Protein AF-A0A936CLR2-F1 (afdb_monomer_lite)

Sequence (93 aa):
MSAEGIIGQQPDFVVTMFQSDHAPLAGEDPVQKATKELGLDILPPEKRPQIVPVDGAYLLALGPRSAHACHDLAAKLHPTLDWPPLPTRPWVG

Foldseek 3Di:
DELVVVLVVPDLEDEAEDAPVRPADVVGDPQVVVCVVNVVVVDDPVSDHHYHYDHCCQDPVPDPNPVVNVLVVVCVVCVPDDRDDDDDDPPPD

Radius of gyration: 14.72 Å; chains: 1; bounding box: 36×31×35 Å

pLDDT: mean 89.0, std 8.0, range [61.03, 95.5]

Secondary structure (DSSP, 8-state):
--HHHHHHT--SEEEEEE-GGGPPPTT--HHHHHHHHTT-TTS-GGGSPEEEEEEHHHHSS-STTHHHHHHHHHHHH-TTS--PPPPP-TT--

Structure (mmCIF, N/CA/C/O backbone):
data_AF-A0A936CLR2-F1
#
_entry.id   AF-A0A936CLR2-F1
#
loop_
_atom_site.group_PDB
_atom_site.id
_atom_site.type_symbol
_atom_site.label_atom_id
_atom_site.label_alt_id
_atom_site.label_comp_id
_atom_site.label_asym_id
_atom_site.label_entity_id
_atom_site.label_seq_id
_atom_site.pdbx_PDB_ins_code
_atom_site.Cartn_x
_atom_site.Cartn_y
_atom_site.Cartn_z
_atom_site.occupancy
_atom_site.B_iso_or_equiv
_atom_site.auth_seq_id
_atom_site.auth_comp_id
_atom_site.auth_asym_id
_atom_site.auth_atom_id
_atom_site.pdbx_PDB_model_num
ATOM 1 N N . MET A 1 1 ? -7.777 15.268 3.539 1.00 72.38 1 MET A N 1
ATOM 2 C CA . MET A 1 1 ? -9.021 14.510 3.807 1.00 72.38 1 MET A CA 1
ATOM 3 C C . MET A 1 1 ? -9.182 14.434 5.320 1.00 72.38 1 MET A C 1
ATOM 5 O O . MET A 1 1 ? -8.158 14.300 5.972 1.00 72.38 1 MET A O 1
ATOM 9 N N . SER A 1 2 ? -10.383 14.604 5.885 1.00 86.94 2 SER A N 1
ATOM 10 C CA . SER A 1 2 ? -10.595 14.488 7.341 1.00 86.94 2 SER A CA 1
ATOM 11 C C . SER A 1 2 ? -10.872 13.038 7.754 1.00 86.94 2 SER A C 1
ATOM 13 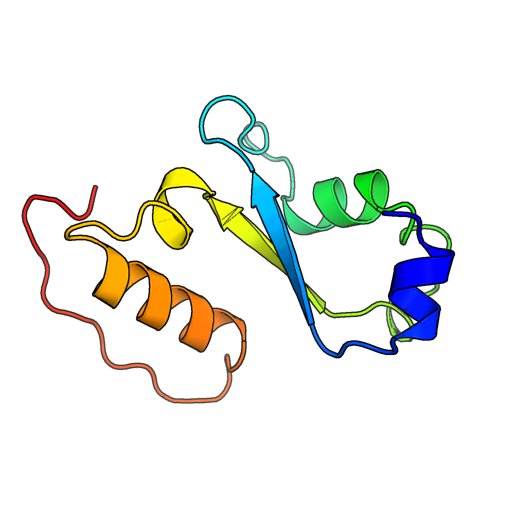O O . SER A 1 2 ? -11.343 12.248 6.933 1.00 86.94 2 SER A O 1
ATOM 15 N N . ALA A 1 3 ? -10.636 12.705 9.028 1.00 88.81 3 ALA A N 1
ATOM 16 C CA . ALA A 1 3 ? -10.967 11.394 9.594 1.00 88.81 3 ALA A CA 1
ATOM 17 C C . ALA A 1 3 ? -12.458 11.051 9.420 1.00 88.81 3 ALA A C 1
ATOM 19 O O . ALA A 1 3 ? -12.802 9.951 9.000 1.00 88.81 3 ALA A O 1
ATOM 20 N N . GLU A 1 4 ? -13.345 12.021 9.650 1.00 88.94 4 GLU A N 1
ATOM 21 C CA . GLU A 1 4 ? -14.798 11.875 9.476 1.00 88.94 4 GLU A CA 1
ATOM 22 C C . GLU A 1 4 ? -15.169 11.476 8.042 1.00 88.94 4 GLU A C 1
ATOM 24 O O . GLU A 1 4 ? -16.001 10.593 7.838 1.00 88.94 4 GLU A O 1
ATOM 29 N N . GLY A 1 5 ? -14.511 12.080 7.045 1.00 91.62 5 GL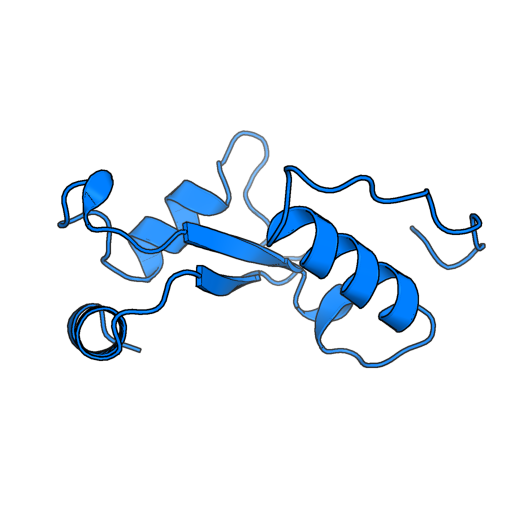Y A N 1
ATOM 30 C CA . GLY A 1 5 ? -14.731 11.758 5.637 1.00 91.62 5 GLY A CA 1
ATOM 31 C C . GLY A 1 5 ? -14.275 10.346 5.268 1.00 91.62 5 GLY A C 1
ATOM 32 O O . GLY A 1 5 ? -14.910 9.698 4.444 1.00 91.62 5 GLY A O 1
ATOM 33 N N . ILE A 1 6 ? -13.210 9.845 5.898 1.00 91.06 6 ILE A N 1
ATOM 34 C CA . ILE A 1 6 ? -12.733 8.469 5.701 1.00 91.06 6 ILE A CA 1
ATOM 35 C C . ILE A 1 6 ? -13.722 7.481 6.325 1.00 91.06 6 ILE A C 1
ATOM 37 O O . ILE A 1 6 ? -14.140 6.532 5.669 1.00 91.06 6 ILE A O 1
ATOM 41 N N . ILE A 1 7 ? -14.135 7.726 7.570 1.00 88.50 7 ILE A N 1
ATOM 42 C CA . ILE A 1 7 ? -15.045 6.843 8.314 1.00 88.50 7 ILE A CA 1
ATOM 43 C C . ILE A 1 7 ? -16.413 6.760 7.632 1.00 88.50 7 ILE A C 1
ATOM 45 O O . ILE A 1 7 ? -16.969 5.669 7.510 1.00 88.50 7 ILE A O 1
ATOM 49 N N . GLY A 1 8 ? -16.951 7.891 7.163 1.00 90.75 8 GLY A N 1
ATOM 50 C CA . GLY A 1 8 ? -18.263 7.946 6.512 1.00 90.75 8 GLY A CA 1
ATOM 51 C C . GLY A 1 8 ? -18.368 7.071 5.260 1.00 90.75 8 GLY A C 1
ATOM 52 O O . GLY A 1 8 ? -19.443 6.552 4.974 1.00 90.75 8 GLY A O 1
ATOM 53 N N . GLN A 1 9 ? -17.252 6.853 4.559 1.00 91.94 9 GLN A N 1
ATOM 54 C CA . GLN A 1 9 ? -17.188 6.012 3.361 1.00 91.94 9 GLN A CA 1
ATOM 55 C C . GLN A 1 9 ? -17.022 4.518 3.670 1.00 91.94 9 GLN A C 1
ATOM 57 O O . GLN A 1 9 ? -17.164 3.706 2.762 1.00 91.94 9 GLN A O 1
ATOM 62 N N . GLN A 1 10 ? -16.714 4.165 4.924 1.00 92.00 10 GLN A N 1
ATOM 63 C CA . GLN A 1 10 ? -16.503 2.791 5.396 1.00 92.00 10 GLN A CA 1
ATOM 64 C C . GLN A 1 10 ? -15.573 1.944 4.497 1.00 92.00 10 GLN A C 1
ATOM 66 O O . GLN A 1 10 ? -15.952 0.845 4.095 1.00 92.00 10 GLN A O 1
ATOM 71 N N . PRO A 1 11 ? -14.366 2.427 4.140 1.00 94.44 11 PRO A N 1
ATOM 72 C CA . PRO A 1 11 ? -13.458 1.650 3.309 1.00 94.44 11 PRO A CA 1
ATOM 73 C C . PRO A 1 11 ? -12.849 0.479 4.089 1.00 94.44 11 PRO A C 1
ATOM 75 O O . PRO A 1 11 ? -12.507 0.622 5.261 1.00 94.44 11 PRO A O 1
ATOM 78 N N . ASP A 1 12 ? -12.606 -0.646 3.417 1.00 93.62 12 ASP A N 1
ATOM 79 C CA . ASP A 1 12 ? -11.788 -1.730 3.978 1.00 93.62 12 ASP A CA 1
ATOM 80 C C . ASP A 1 12 ? -10.303 -1.335 4.04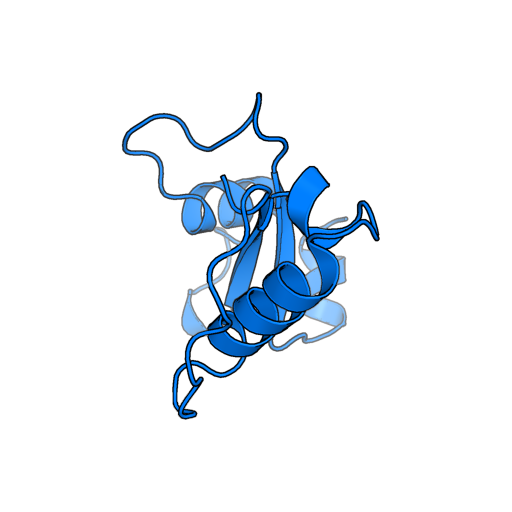0 1.00 93.62 12 ASP A C 1
ATOM 82 O O . ASP A 1 12 ? -9.597 -1.634 5.006 1.00 93.62 12 ASP A O 1
ATOM 86 N N . PHE A 1 13 ? -9.842 -0.608 3.016 1.00 94.81 13 PHE A N 1
ATOM 87 C CA . PHE A 1 13 ? -8.454 -0.187 2.848 1.00 94.81 13 PHE A CA 1
ATOM 88 C C . PHE A 1 13 ? -8.352 1.307 2.548 1.00 94.81 13 PHE A C 1
ATOM 90 O O . PHE A 1 13 ? -9.096 1.848 1.730 1.00 94.81 13 PHE A O 1
ATOM 97 N N . VAL A 1 14 ? -7.360 1.963 3.143 1.00 94.88 14 VAL A N 1
ATOM 98 C CA . VAL A 1 14 ? -6.949 3.326 2.798 1.00 94.88 14 VAL A CA 1
ATOM 99 C C . VAL A 1 14 ? -5.514 3.277 2.300 1.00 94.88 14 VAL A C 1
ATOM 101 O O . VAL A 1 14 ? -4.582 3.032 3.064 1.00 94.88 14 VAL A O 1
ATOM 104 N N . VAL A 1 15 ? -5.337 3.518 1.004 1.00 94.31 15 VAL A N 1
ATOM 105 C CA . VAL A 1 15 ? -4.012 3.602 0.387 1.00 94.31 15 VAL A CA 1
ATOM 106 C C . VAL A 1 15 ? -3.484 5.023 0.567 1.00 94.31 15 VAL A C 1
ATOM 108 O O . VAL A 1 15 ? -4.126 5.983 0.137 1.00 94.31 15 VAL A O 1
ATOM 111 N N . THR A 1 16 ? -2.321 5.164 1.200 1.00 92.50 16 THR A N 1
ATOM 112 C CA . THR A 1 16 ? -1.650 6.458 1.394 1.00 92.50 16 THR A CA 1
ATOM 113 C C . THR A 1 16 ? -0.320 6.481 0.665 1.00 92.50 16 THR A C 1
ATOM 115 O O . THR A 1 16 ? 0.322 5.449 0.487 1.00 92.50 16 THR A O 1
ATOM 118 N N . MET A 1 17 ? 0.103 7.667 0.235 1.00 89.88 17 MET A N 1
ATOM 119 C CA . MET A 1 17 ? 1.401 7.840 -0.404 1.00 89.88 17 MET A CA 1
ATOM 120 C C . MET A 1 17 ? 2.404 8.446 0.571 1.00 89.88 17 MET A C 1
ATOM 122 O O . MET A 1 17 ? 2.078 9.387 1.291 1.00 89.88 17 MET A O 1
ATOM 126 N N . PHE A 1 18 ? 3.634 7.952 0.531 1.00 85.44 18 PHE A N 1
ATOM 127 C CA . PHE A 1 18 ? 4.805 8.699 0.967 1.00 85.44 18 PHE A CA 1
ATOM 128 C C . PHE A 1 18 ? 5.685 8.979 -0.252 1.00 85.44 18 PHE A C 1
ATOM 130 O O . PHE A 1 18 ? 5.685 8.227 -1.230 1.00 85.44 18 PHE A O 1
ATOM 137 N N . GLN A 1 19 ? 6.414 10.086 -0.215 1.00 75.44 19 GLN A N 1
ATOM 138 C CA . GLN A 1 19 ? 7.490 10.333 -1.169 1.00 75.44 19 GLN A CA 1
ATOM 139 C C . GLN A 1 19 ? 8.780 9.744 -0.602 1.00 75.44 19 GLN A C 1
ATOM 141 O O . GLN A 1 19 ? 8.939 9.701 0.615 1.00 75.44 19 GLN A O 1
ATOM 146 N N . SER A 1 20 ? 9.689 9.261 -1.446 1.00 67.50 20 SER A N 1
ATOM 147 C CA . SER A 1 20 ? 10.902 8.570 -0.986 1.00 67.50 20 SER A CA 1
ATOM 148 C C . SER A 1 20 ? 11.825 9.475 -0.143 1.00 67.50 20 SER A C 1
ATOM 150 O O . SER A 1 20 ? 12.556 8.978 0.70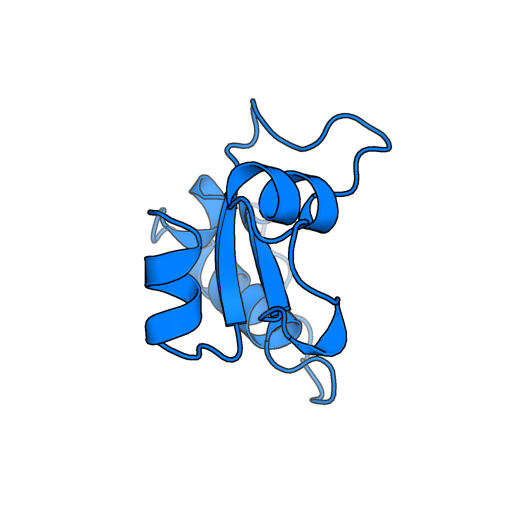6 1.00 67.50 20 SER A O 1
ATOM 152 N N . ASP A 1 21 ? 11.755 10.798 -0.324 1.00 63.66 21 ASP A N 1
ATOM 153 C CA . ASP A 1 21 ? 12.427 11.826 0.492 1.00 63.66 21 ASP A CA 1
ATOM 154 C C . ASP A 1 21 ? 11.720 12.110 1.834 1.00 63.66 21 ASP A C 1
ATOM 156 O O . ASP A 1 21 ? 12.338 12.613 2.770 1.00 63.66 21 ASP A O 1
ATOM 160 N N . HIS A 1 22 ? 10.448 11.727 1.946 1.00 66.19 22 HIS A N 1
ATOM 161 C CA . HIS A 1 22 ? 9.622 11.756 3.156 1.00 66.19 22 HIS A CA 1
ATOM 162 C C . HIS A 1 22 ? 9.288 10.344 3.659 1.00 66.19 22 HIS A C 1
ATOM 164 O O . HIS A 1 22 ? 8.331 10.157 4.428 1.00 66.19 22 HIS A O 1
ATOM 170 N N . ALA A 1 23 ? 10.060 9.347 3.209 1.00 67.50 23 ALA A N 1
ATOM 171 C CA . ALA A 1 23 ? 9.924 7.976 3.655 1.00 67.50 23 ALA A CA 1
ATOM 172 C C . ALA A 1 23 ? 10.019 7.942 5.188 1.00 67.50 23 ALA A C 1
ATOM 174 O O . ALA A 1 23 ? 10.687 8.799 5.781 1.00 67.50 23 ALA A O 1
ATOM 175 N N . PRO A 1 24 ? 9.334 6.993 5.847 1.00 66.75 24 PRO A N 1
ATOM 176 C CA . PRO A 1 24 ? 9.471 6.826 7.283 1.00 66.75 24 PRO A CA 1
ATOM 177 C C . PRO A 1 24 ? 10.947 6.782 7.659 1.00 66.75 24 PRO A C 1
ATOM 179 O O . PRO A 1 24 ? 11.740 6.099 7.000 1.00 66.75 24 PRO A O 1
ATOM 182 N N . LEU A 1 25 ? 11.316 7.532 8.695 1.00 74.31 25 LEU A N 1
ATOM 183 C CA . LEU A 1 25 ? 12.683 7.496 9.206 1.00 74.31 25 LEU A CA 1
ATOM 184 C C . LEU A 1 25 ? 13.040 6.055 9.591 1.00 74.31 25 LEU A C 1
ATOM 186 O O . LEU A 1 25 ? 12.164 5.251 9.906 1.00 74.31 25 LEU A O 1
ATOM 190 N N . ALA A 1 26 ? 14.327 5.706 9.586 1.00 73.19 26 ALA A N 1
ATOM 191 C CA . ALA A 1 26 ? 14.744 4.373 10.013 1.00 73.19 26 ALA A CA 1
ATOM 192 C C . ALA A 1 26 ? 14.186 4.059 11.419 1.00 73.19 26 ALA A C 1
ATOM 194 O O . ALA A 1 26 ? 14.487 4.764 12.382 1.00 73.19 26 ALA A O 1
ATOM 195 N N . GLY A 1 27 ? 13.359 3.012 11.519 1.00 76.88 27 GLY A N 1
ATOM 196 C CA . GLY A 1 27 ? 12.664 2.620 12.753 1.00 76.88 27 GLY A CA 1
ATOM 197 C C . GLY A 1 27 ? 11.256 3.206 12.941 1.00 76.88 27 GLY A C 1
ATOM 198 O O . GLY A 1 27 ? 10.585 2.845 13.904 1.00 76.88 27 GLY A O 1
ATOM 199 N N . GLU A 1 28 ? 10.783 4.069 12.041 1.00 84.31 28 GLU A N 1
ATOM 200 C CA . GLU A 1 28 ? 9.407 4.566 12.019 1.00 84.31 28 GLU A CA 1
ATOM 201 C C . GLU A 1 28 ? 8.496 3.595 11.256 1.00 84.31 28 GLU A C 1
ATOM 203 O O . GLU A 1 28 ? 8.790 3.192 10.131 1.00 84.31 28 GLU A O 1
ATOM 208 N N . ASP A 1 29 ? 7.367 3.228 11.866 1.00 89.44 29 ASP A N 1
ATOM 209 C CA . ASP A 1 29 ? 6.352 2.407 11.211 1.00 89.44 29 ASP A CA 1
ATOM 210 C C . ASP A 1 29 ? 5.492 3.285 10.272 1.00 89.44 29 ASP A C 1
ATOM 212 O O . ASP A 1 29 ? 4.735 4.139 10.759 1.00 89.44 29 ASP A O 1
ATOM 216 N N . PRO A 1 30 ? 5.558 3.087 8.938 1.00 88.81 30 PRO A N 1
ATOM 217 C CA . PRO A 1 30 ? 4.780 3.866 7.974 1.00 88.81 30 PRO A CA 1
ATOM 218 C C . PRO A 1 30 ? 3.271 3.810 8.226 1.00 88.81 30 PRO A C 1
ATOM 220 O O . PRO A 1 30 ? 2.569 4.788 7.968 1.00 88.81 30 PRO A O 1
ATOM 223 N N . VAL A 1 31 ? 2.759 2.681 8.725 1.00 91.94 31 VAL A N 1
ATOM 224 C CA . VAL A 1 31 ? 1.331 2.495 9.005 1.00 91.94 31 VAL A CA 1
ATOM 225 C C . VAL A 1 31 ? 0.923 3.380 10.176 1.00 91.94 31 VAL A C 1
ATOM 227 O O . VAL A 1 31 ? -0.091 4.075 10.102 1.00 91.94 31 VAL A O 1
ATOM 230 N N . GLN A 1 32 ? 1.727 3.415 11.242 1.00 91.38 32 GLN A N 1
ATOM 231 C CA . GLN A 1 32 ? 1.465 4.263 12.407 1.00 91.38 32 GLN A CA 1
ATOM 232 C C . GLN A 1 32 ? 1.559 5.748 12.067 1.00 91.38 32 GLN A C 1
ATOM 234 O O . GLN A 1 32 ? 0.698 6.518 12.495 1.00 91.38 32 GLN A O 1
ATOM 239 N N . LYS A 1 33 ? 2.567 6.147 11.282 1.00 90.44 33 LYS A N 1
ATOM 240 C CA . LYS A 1 33 ? 2.711 7.526 10.801 1.00 90.44 33 LYS A CA 1
ATOM 241 C C . LYS A 1 33 ? 1.474 7.961 10.017 1.00 90.44 33 LYS A C 1
ATOM 243 O O . LYS A 1 33 ? 0.815 8.920 10.410 1.00 90.44 33 LYS A O 1
ATOM 248 N N . ALA A 1 34 ? 1.094 7.197 8.993 1.00 91.75 34 ALA A N 1
ATOM 249 C CA . ALA A 1 34 ? -0.080 7.497 8.177 1.00 91.75 34 ALA A CA 1
ATOM 250 C C . ALA A 1 34 ? -1.379 7.501 9.005 1.00 91.75 34 ALA A C 1
ATOM 252 O O . ALA A 1 34 ? -2.235 8.359 8.814 1.00 91.75 34 ALA A O 1
ATOM 253 N N . THR A 1 35 ? -1.518 6.589 9.973 1.00 93.38 35 THR A N 1
ATOM 254 C CA . THR A 1 35 ? -2.677 6.558 10.884 1.00 93.38 35 THR A CA 1
ATOM 255 C C . THR A 1 35 ? -2.812 7.866 11.672 1.00 93.38 35 THR A C 1
ATOM 257 O O . THR A 1 35 ? -3.922 8.386 11.795 1.00 93.38 35 THR A O 1
ATOM 260 N N . LYS A 1 36 ? -1.697 8.416 12.176 1.00 92.25 36 LYS A N 1
ATOM 261 C CA . LYS A 1 36 ? -1.669 9.699 12.898 1.00 92.25 36 LYS A CA 1
ATOM 262 C C . LYS A 1 36 ? -1.941 10.885 11.977 1.00 92.25 36 LYS A C 1
ATOM 264 O O . LYS A 1 36 ? -2.744 11.744 12.318 1.00 92.25 36 LYS A O 1
ATOM 269 N N . GLU A 1 37 ? -1.317 10.925 10.802 1.00 90.56 37 GLU A N 1
ATOM 270 C CA . GLU A 1 37 ? -1.509 12.008 9.823 1.00 90.56 37 GLU A CA 1
ATOM 271 C C . GLU A 1 37 ? -2.962 12.103 9.333 1.00 90.56 37 GLU A C 1
ATOM 273 O O . GLU A 1 37 ? -3.470 13.197 9.089 1.00 90.56 37 GLU A O 1
ATOM 278 N N . LEU A 1 38 ? -3.655 10.965 9.235 1.00 92.06 38 LEU A N 1
ATOM 279 C CA . LEU A 1 38 ? -5.077 10.900 8.891 1.00 92.06 38 LEU A CA 1
ATOM 280 C C . LEU A 1 38 ? -6.015 11.167 10.083 1.00 92.06 38 LEU A C 1
ATOM 282 O O . LEU A 1 38 ? -7.229 11.237 9.884 1.00 92.06 38 LEU A O 1
ATOM 286 N N . GLY A 1 39 ? -5.487 11.295 11.305 1.00 93.62 39 GLY A N 1
ATOM 287 C CA . GLY A 1 39 ? -6.274 11.462 12.531 1.00 93.62 39 GLY A CA 1
ATOM 288 C C . GLY A 1 39 ? -7.140 10.248 12.877 1.00 93.62 39 GLY A C 1
ATOM 289 O O . GLY A 1 39 ? -8.209 10.402 13.462 1.00 93.62 39 GLY A O 1
ATOM 290 N N . LEU A 1 40 ? -6.728 9.043 12.469 1.00 94.00 40 LEU A N 1
ATOM 291 C CA . LEU A 1 40 ? -7.447 7.788 12.732 1.00 94.00 40 LEU A CA 1
ATOM 292 C C . LEU A 1 40 ? -7.002 7.119 14.041 1.00 94.00 40 LEU A C 1
ATOM 294 O O . LEU A 1 40 ? -7.600 6.134 14.475 1.00 94.00 40 LEU A O 1
ATOM 298 N N . ASP A 1 41 ? -5.965 7.647 14.687 1.00 94.00 41 ASP A N 1
ATOM 299 C CA . ASP A 1 41 ? -5.439 7.180 15.968 1.00 94.00 41 ASP A CA 1
ATOM 300 C C . ASP A 1 41 ? -6.422 7.376 17.132 1.00 94.00 41 ASP A C 1
ATOM 302 O O . ASP A 1 41 ? -6.381 6.606 18.093 1.00 94.00 41 ASP A O 1
ATOM 306 N N . ILE A 1 42 ? -7.364 8.315 17.003 1.00 91.75 42 ILE A N 1
ATOM 307 C CA . ILE A 1 42 ? -8.477 8.517 17.946 1.00 91.75 42 ILE A CA 1
ATOM 308 C C . ILE A 1 42 ? -9.472 7.345 17.978 1.00 91.75 42 ILE A C 1
ATOM 310 O O . ILE A 1 42 ? -10.234 7.209 18.934 1.00 91.75 42 ILE A O 1
ATOM 314 N N . LEU A 1 43 ? -9.501 6.512 16.932 1.00 89.62 43 LEU A N 1
ATOM 315 C CA . LEU A 1 43 ? -10.414 5.374 16.833 1.00 89.62 43 LEU A CA 1
ATOM 316 C C . LEU A 1 43 ? -9.799 4.122 17.464 1.00 89.62 43 LEU A C 1
ATOM 318 O O . LEU A 1 43 ? -8.584 3.944 17.376 1.00 89.62 43 LEU A O 1
ATOM 322 N N . PRO A 1 44 ? -10.598 3.188 17.997 1.00 92.25 44 PRO A N 1
ATOM 323 C CA . PRO A 1 44 ? -10.118 1.848 18.325 1.00 92.25 44 PRO A CA 1
ATOM 324 C C . PRO A 1 44 ? -9.578 1.116 17.077 1.00 92.25 44 PRO A C 1
ATOM 326 O O . PRO A 1 44 ? -10.175 1.268 16.007 1.00 92.25 44 PRO A O 1
ATOM 329 N N . PRO A 1 45 ? -8.484 0.329 17.163 1.00 90.88 45 PRO A N 1
ATOM 330 C CA . PRO A 1 45 ? -7.888 -0.361 16.012 1.00 90.88 45 PRO A CA 1
ATOM 331 C C . PRO A 1 45 ? -8.869 -1.201 15.185 1.00 90.88 45 PRO A C 1
ATOM 333 O O . PRO A 1 45 ? -8.789 -1.208 13.963 1.00 90.88 45 PRO A O 1
ATOM 336 N N . GLU A 1 46 ? -9.839 -1.848 15.827 1.00 90.31 46 GLU A N 1
ATOM 337 C CA . GLU A 1 46 ? -10.877 -2.671 15.197 1.00 90.31 46 GLU A CA 1
ATOM 338 C C . GLU A 1 46 ? -11.924 -1.871 14.406 1.00 90.31 46 GLU A C 1
ATOM 340 O O . GLU A 1 46 ? -12.747 -2.447 13.696 1.00 90.31 46 GLU A O 1
ATOM 345 N N . LYS A 1 47 ? -11.927 -0.543 14.550 1.00 89.75 47 LYS A N 1
ATOM 346 C CA . LYS A 1 47 ? -12.776 0.388 13.795 1.00 89.75 47 LYS A CA 1
ATOM 347 C C . LYS A 1 47 ? -12.006 1.134 12.710 1.00 89.75 47 LYS A C 1
ATOM 349 O O . LYS A 1 47 ? -12.605 1.942 12.002 1.00 89.75 47 LYS A O 1
ATOM 354 N N . ARG A 1 48 ? -10.696 0.906 12.594 1.00 92.50 48 ARG A N 1
ATOM 355 C CA . ARG A 1 48 ? -9.856 1.563 11.594 1.00 92.50 48 ARG A CA 1
ATOM 356 C C . ARG A 1 48 ? -9.876 0.760 10.293 1.00 92.50 48 ARG A C 1
ATOM 358 O O . ARG A 1 48 ? -9.814 -0.468 10.346 1.00 92.50 48 ARG A O 1
ATOM 365 N N . PRO A 1 49 ? -9.903 1.432 9.133 1.00 93.69 49 PRO A N 1
ATOM 366 C CA . PRO A 1 49 ? -9.582 0.767 7.880 1.00 93.69 49 PRO A CA 1
ATOM 367 C C . PRO A 1 49 ? -8.122 0.299 7.894 1.00 93.69 49 PRO A C 1
ATOM 369 O O . PRO A 1 49 ? -7.281 0.855 8.611 1.00 93.69 49 PRO A O 1
ATOM 372 N N . GLN A 1 50 ? -7.793 -0.690 7.068 1.00 94.12 50 GLN A N 1
ATOM 373 C CA . GLN A 1 50 ? -6.407 -1.114 6.896 1.00 94.12 50 GLN A CA 1
ATOM 374 C C . GLN A 1 50 ? -5.633 -0.047 6.116 1.00 94.12 50 GLN A C 1
ATOM 376 O O . GLN A 1 50 ? -5.985 0.292 4.986 1.00 94.12 50 GLN A O 1
ATOM 381 N N . ILE A 1 51 ? -4.575 0.499 6.714 1.00 94.25 51 ILE A N 1
ATOM 382 C CA . ILE A 1 51 ? -3.763 1.540 6.076 1.00 94.25 51 ILE A CA 1
ATOM 383 C C . ILE A 1 51 ? -2.645 0.889 5.267 1.00 94.25 51 ILE A C 1
ATOM 385 O O . ILE A 1 51 ? -1.855 0.109 5.798 1.00 94.25 51 ILE A O 1
ATOM 389 N N . VAL A 1 52 ? -2.561 1.240 3.984 1.00 94.56 52 VAL A N 1
ATOM 390 C CA . VAL A 1 52 ? -1.584 0.697 3.035 1.00 94.56 52 VAL A CA 1
ATOM 391 C C . VAL A 1 52 ? -0.698 1.834 2.519 1.00 94.56 52 VAL A C 1
ATOM 393 O O . VAL A 1 52 ? -0.996 2.434 1.485 1.00 94.56 52 VAL A O 1
ATOM 396 N N . PRO A 1 53 ? 0.392 2.156 3.234 1.00 92.31 53 PRO A N 1
ATOM 397 C CA . PRO A 1 53 ? 1.355 3.145 2.783 1.00 92.31 53 PRO A CA 1
ATOM 398 C C . PRO A 1 53 ? 2.198 2.589 1.626 1.00 92.31 53 PRO A C 1
ATOM 400 O O . PRO A 1 53 ? 2.733 1.470 1.673 1.00 92.31 53 PRO A O 1
ATOM 403 N N . VAL A 1 54 ? 2.320 3.382 0.566 1.00 91.88 54 VAL A N 1
ATOM 404 C CA . VAL A 1 54 ? 3.068 3.057 -0.654 1.00 91.88 54 VAL A CA 1
ATOM 405 C C . VAL A 1 54 ? 3.931 4.232 -1.098 1.00 91.88 54 VAL A C 1
ATOM 407 O O . VAL A 1 54 ? 3.598 5.390 -0.858 1.00 91.88 54 VAL A O 1
ATOM 410 N N . ASP A 1 55 ? 5.026 3.932 -1.791 1.00 90.50 55 ASP A N 1
ATOM 411 C CA . ASP A 1 55 ? 5.804 4.963 -2.471 1.00 90.50 55 ASP A CA 1
ATOM 412 C C . ASP A 1 55 ? 4.983 5.509 -3.655 1.00 90.50 55 ASP A C 1
ATOM 414 O O . ASP A 1 55 ? 4.604 4.770 -4.572 1.00 90.50 55 ASP A O 1
ATOM 418 N N . GLY A 1 56 ? 4.691 6.812 -3.633 1.00 90.12 56 GLY A N 1
ATOM 419 C CA . GLY A 1 56 ? 3.900 7.471 -4.671 1.00 90.12 56 GLY A CA 1
ATOM 420 C C . GLY A 1 56 ? 4.569 7.453 -6.049 1.00 90.12 56 GLY A C 1
ATOM 421 O O . GLY A 1 56 ? 3.889 7.247 -7.055 1.00 90.12 56 GLY A O 1
ATOM 422 N N . ALA A 1 57 ? 5.895 7.600 -6.115 1.00 89.44 57 ALA A N 1
ATOM 423 C CA . ALA A 1 57 ? 6.650 7.549 -7.369 1.00 89.44 57 ALA A CA 1
ATOM 424 C C . ALA A 1 57 ? 6.720 6.127 -7.943 1.00 89.44 57 ALA A C 1
ATOM 426 O O . ALA A 1 57 ? 6.932 5.942 -9.143 1.00 89.44 57 ALA A O 1
ATOM 427 N N . TYR A 1 58 ? 6.535 5.110 -7.104 1.00 91.00 58 TYR A N 1
ATOM 428 C CA . TYR A 1 58 ? 6.412 3.730 -7.555 1.00 91.00 58 TYR A CA 1
ATOM 429 C C . TYR A 1 58 ? 5.012 3.425 -8.096 1.00 91.00 58 TYR A C 1
ATOM 431 O O . TYR A 1 58 ? 4.892 2.916 -9.212 1.00 91.00 58 TYR A O 1
ATOM 439 N N . LEU A 1 59 ? 3.958 3.768 -7.346 1.00 92.06 59 LEU A N 1
ATOM 440 C CA . LEU A 1 59 ? 2.591 3.368 -7.689 1.00 92.06 59 LEU A CA 1
ATOM 441 C C . LEU A 1 59 ? 1.938 4.257 -8.759 1.00 92.06 59 LEU A C 1
ATOM 443 O O . LEU A 1 59 ? 1.226 3.750 -9.623 1.00 92.06 59 LEU A O 1
ATOM 447 N N . LEU A 1 60 ? 2.171 5.572 -8.723 1.00 92.12 60 LEU A N 1
ATOM 448 C CA . LEU A 1 60 ? 1.408 6.542 -9.522 1.00 92.12 60 LEU A CA 1
ATOM 449 C C . LEU A 1 60 ? 2.139 7.036 -10.776 1.00 92.12 60 LEU A C 1
ATOM 451 O O . LEU A 1 60 ? 1.525 7.686 -11.616 1.00 92.12 60 LEU A O 1
ATOM 455 N N . ALA A 1 61 ? 3.426 6.720 -10.942 1.00 91.50 61 ALA A N 1
ATOM 456 C CA . ALA A 1 61 ? 4.212 7.193 -12.087 1.00 91.50 61 ALA A CA 1
ATOM 457 C C . ALA A 1 61 ? 3.856 6.517 -13.424 1.00 91.50 61 ALA A C 1
ATOM 459 O O . ALA A 1 61 ? 4.300 6.985 -14.469 1.00 91.50 61 ALA A O 1
ATOM 460 N N . LEU A 1 62 ? 3.093 5.416 -13.400 1.00 91.31 62 LEU A N 1
ATOM 461 C CA . LEU A 1 62 ? 2.630 4.688 -14.593 1.00 91.31 62 LEU A CA 1
ATOM 462 C C . LEU A 1 62 ? 3.748 4.350 -15.611 1.00 91.31 62 LEU A C 1
ATOM 464 O O . LEU A 1 62 ? 3.562 4.439 -16.823 1.00 91.31 62 LEU A O 1
ATOM 468 N N . GLY A 1 63 ? 4.932 3.991 -15.108 1.00 91.19 63 GLY A N 1
ATOM 469 C CA . GLY A 1 63 ? 6.129 3.716 -15.907 1.00 91.19 63 GLY A CA 1
ATOM 470 C C . GLY A 1 63 ? 6.448 2.220 -16.087 1.00 91.19 63 GLY A C 1
ATOM 471 O O . GLY A 1 63 ? 5.606 1.354 -15.858 1.00 91.19 63 GLY A O 1
ATOM 472 N N . PRO A 1 64 ? 7.703 1.860 -16.424 1.00 92.69 64 PRO A N 1
ATOM 473 C CA . PRO A 1 64 ? 8.110 0.462 -16.656 1.00 92.69 64 PRO A CA 1
ATOM 474 C C . PRO A 1 64 ? 7.995 -0.443 -15.415 1.00 92.69 64 PRO A C 1
ATOM 476 O O . PRO A 1 64 ? 8.084 -1.666 -15.524 1.00 92.69 64 PRO A O 1
ATOM 479 N N . ARG A 1 65 ? 7.803 0.157 -14.235 1.00 92.75 65 ARG A N 1
ATOM 480 C CA . ARG A 1 65 ? 7.582 -0.520 -12.952 1.00 92.75 65 ARG A CA 1
ATOM 481 C C . ARG A 1 65 ? 6.108 -0.788 -12.631 1.00 92.75 65 ARG A C 1
ATOM 483 O O . ARG A 1 65 ? 5.840 -1.425 -11.624 1.00 92.75 65 ARG A O 1
ATOM 490 N N . SER A 1 66 ? 5.149 -0.344 -13.448 1.00 93.31 66 SER A N 1
ATOM 491 C CA . SER A 1 66 ? 3.721 -0.442 -13.105 1.00 93.31 66 SER A CA 1
ATOM 492 C C . SER A 1 66 ? 3.229 -1.861 -12.866 1.00 93.31 66 SER A C 1
ATOM 494 O O . SER A 1 66 ? 2.443 -2.069 -11.952 1.00 93.31 66 SER A O 1
ATOM 496 N N . ALA A 1 67 ? 3.712 -2.841 -13.632 1.00 93.56 67 ALA A N 1
ATOM 497 C CA . ALA A 1 67 ? 3.353 -4.239 -13.400 1.00 93.56 67 ALA A CA 1
ATOM 498 C C . ALA A 1 67 ? 3.780 -4.705 -11.998 1.00 93.56 67 ALA A C 1
ATOM 500 O O . ALA A 1 67 ? 2.991 -5.333 -11.296 1.00 93.56 67 ALA A O 1
ATOM 501 N N . HIS A 1 68 ? 4.993 -4.337 -11.572 1.00 94.50 68 HIS A N 1
ATOM 502 C CA . HIS A 1 68 ? 5.489 -4.617 -10.226 1.00 94.50 68 HIS A CA 1
ATOM 503 C C . HIS A 1 68 ? 4.706 -3.844 -9.164 1.00 94.50 68 HIS A C 1
ATOM 505 O O . HIS A 1 68 ? 4.266 -4.443 -8.192 1.00 94.50 68 HIS A O 1
ATOM 511 N N . ALA A 1 69 ? 4.415 -2.561 -9.385 1.00 93.88 69 ALA A N 1
ATOM 512 C CA . ALA A 1 69 ? 3.648 -1.764 -8.431 1.00 93.88 69 ALA A CA 1
ATOM 513 C C . ALA A 1 69 ? 2.217 -2.287 -8.230 1.00 93.88 69 ALA A C 1
ATOM 515 O O . ALA A 1 69 ? 1.736 -2.349 -7.099 1.00 93.88 69 ALA A O 1
ATOM 516 N N . CYS A 1 70 ? 1.549 -2.713 -9.306 1.00 95.00 70 CYS A N 1
ATOM 517 C CA . CYS A 1 70 ? 0.241 -3.359 -9.232 1.00 95.00 70 CYS A CA 1
ATOM 518 C C . CYS A 1 70 ? 0.309 -4.703 -8.504 1.00 95.00 70 CYS A C 1
ATOM 520 O O . CYS A 1 70 ? -0.540 -4.964 -7.655 1.00 95.00 70 CYS A O 1
ATOM 522 N N . HIS A 1 71 ? 1.305 -5.536 -8.817 1.00 95.25 71 HIS A N 1
ATOM 523 C CA . HIS A 1 71 ? 1.505 -6.822 -8.152 1.00 95.25 71 HIS A CA 1
ATOM 524 C C . HIS A 1 71 ? 1.731 -6.649 -6.646 1.00 95.25 71 HIS A C 1
ATOM 526 O O . HIS A 1 71 ? 1.043 -7.270 -5.840 1.00 95.25 71 HIS A O 1
ATOM 532 N N . ASP A 1 72 ? 2.632 -5.749 -6.257 1.00 93.75 72 ASP A N 1
ATOM 533 C CA . ASP A 1 72 ? 2.966 -5.511 -4.854 1.00 93.75 72 ASP A CA 1
ATOM 534 C C . ASP A 1 72 ? 1.795 -4.891 -4.084 1.00 93.75 72 ASP A C 1
ATOM 536 O O . ASP A 1 72 ? 1.559 -5.237 -2.926 1.00 93.75 72 ASP A O 1
ATOM 540 N N . LEU A 1 73 ? 1.026 -3.996 -4.715 1.00 95.12 73 LEU A N 1
ATOM 541 C CA . L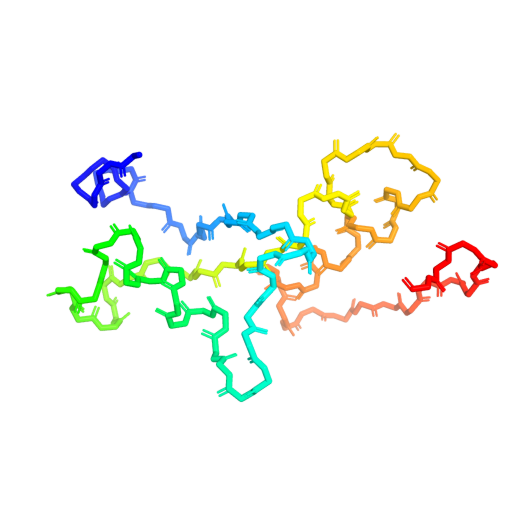EU A 1 73 ? -0.203 -3.473 -4.120 1.00 95.12 73 LEU A CA 1
ATOM 542 C C . LEU A 1 73 ? -1.236 -4.588 -3.929 1.00 95.12 73 LEU A C 1
ATOM 544 O O . LEU A 1 73 ? -1.815 -4.694 -2.851 1.00 95.12 73 LEU A O 1
ATOM 548 N N . ALA A 1 74 ? -1.452 -5.434 -4.936 1.00 95.50 74 ALA A N 1
ATOM 549 C CA . ALA A 1 74 ? -2.402 -6.538 -4.843 1.00 95.50 74 ALA A CA 1
ATOM 550 C C . ALA A 1 74 ? -2.008 -7.537 -3.740 1.00 95.50 74 ALA A C 1
ATOM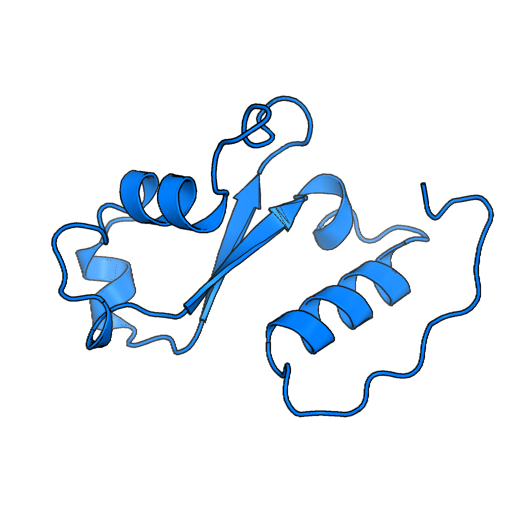 552 O O . ALA A 1 74 ? -2.864 -7.946 -2.955 1.00 95.50 74 ALA A O 1
ATOM 553 N N . ALA A 1 75 ? -0.711 -7.831 -3.603 1.00 94.88 75 ALA A N 1
ATOM 554 C CA . ALA A 1 75 ? -0.174 -8.652 -2.522 1.00 94.88 75 ALA A CA 1
ATOM 555 C C . ALA A 1 75 ? -0.418 -8.050 -1.129 1.00 94.88 75 ALA A C 1
ATOM 557 O O . ALA A 1 75 ? -0.761 -8.774 -0.195 1.00 94.88 75 ALA A O 1
ATOM 558 N N . LYS A 1 76 ? -0.310 -6.722 -0.986 1.00 93.06 76 LYS A N 1
ATOM 559 C CA . LYS A 1 76 ? -0.636 -6.017 0.266 1.00 93.06 76 LYS A CA 1
ATOM 560 C C . LYS A 1 76 ? -2.132 -6.047 0.593 1.00 93.06 76 LYS A C 1
ATOM 562 O O . LYS A 1 76 ? -2.485 -6.182 1.759 1.00 93.06 76 LYS A O 1
ATOM 567 N N . LEU A 1 77 ? -2.999 -5.907 -0.411 1.00 94.06 77 LEU A N 1
ATOM 568 C CA . LEU A 1 77 ? -4.458 -5.898 -0.230 1.00 94.06 77 LEU A CA 1
ATOM 569 C C . LEU A 1 77 ? -5.029 -7.298 0.043 1.00 94.06 77 LEU A C 1
ATOM 571 O O . LEU A 1 77 ? -6.053 -7.437 0.709 1.00 94.06 77 LEU A O 1
ATOM 575 N N . HIS A 1 78 ? -4.367 -8.345 -0.449 1.00 94.44 78 HIS A N 1
ATOM 576 C CA . HIS A 1 78 ? -4.826 -9.726 -0.318 1.00 94.44 78 HIS A CA 1
ATOM 577 C C . HIS A 1 78 ? -3.692 -10.650 0.154 1.00 94.44 78 HIS A C 1
ATOM 579 O O . HIS A 1 78 ? -3.251 -11.526 -0.597 1.00 94.44 78 HIS A O 1
ATOM 585 N N . PRO A 1 79 ? -3.227 -10.500 1.407 1.00 91.88 79 PRO A N 1
ATOM 586 C CA . PRO A 1 79 ? -2.037 -11.194 1.906 1.00 91.88 79 PRO A CA 1
ATOM 587 C C . PRO A 1 79 ? -2.215 -12.711 2.067 1.00 91.88 79 PRO A C 1
ATOM 589 O O . PRO A 1 79 ? -1.240 -13.422 2.282 1.00 91.88 79 PRO A O 1
ATOM 592 N N . THR A 1 80 ? -3.448 -13.219 2.003 1.00 94.06 80 THR A N 1
ATOM 593 C CA . THR A 1 80 ? -3.750 -14.653 2.129 1.00 94.06 80 THR A CA 1
ATOM 594 C C . THR A 1 80 ? -3.724 -15.404 0.799 1.00 94.06 80 THR A C 1
ATOM 596 O O . THR A 1 80 ? -3.844 -16.629 0.799 1.00 94.06 80 THR A O 1
ATOM 599 N N . LEU A 1 81 ? -3.600 -14.694 -0.326 1.00 95.50 81 LEU A N 1
ATOM 600 C CA . LEU A 1 81 ? -3.476 -15.299 -1.650 1.00 95.50 81 LEU A CA 1
ATOM 601 C C . LEU A 1 81 ? -2.010 -15.611 -1.968 1.00 95.50 81 LEU A C 1
ATOM 603 O O . LEU A 1 81 ? -1.098 -14.985 -1.431 1.00 95.50 81 LEU A O 1
ATOM 607 N N . ASP A 1 82 ? -1.798 -16.575 -2.862 1.00 95.38 82 ASP A N 1
ATOM 608 C CA . ASP A 1 82 ? -0.471 -16.880 -3.395 1.00 95.38 82 ASP A CA 1
ATOM 609 C C . ASP A 1 82 ? -0.113 -15.892 -4.517 1.00 95.38 82 ASP A C 1
ATOM 611 O O . ASP A 1 82 ? -0.844 -15.768 -5.504 1.00 95.38 82 ASP A O 1
ATOM 615 N N . TRP A 1 83 ? 1.003 -15.180 -4.350 1.00 94.31 83 TRP A N 1
ATOM 616 C CA . TRP A 1 83 ? 1.470 -14.122 -5.250 1.00 94.31 83 TRP A CA 1
ATOM 617 C C . TRP A 1 83 ? 2.821 -14.519 -5.857 1.00 94.31 83 TRP A C 1
ATOM 619 O O . TRP A 1 83 ? 3.865 -14.286 -5.237 1.00 94.31 83 TRP A O 1
ATOM 629 N N . PRO A 1 84 ? 2.835 -15.148 -7.049 1.00 94.12 84 PRO A N 1
ATOM 630 C CA . PRO A 1 84 ? 4.069 -15.633 -7.648 1.00 94.12 84 PRO A CA 1
ATOM 631 C C . PRO A 1 84 ? 4.995 -14.462 -8.000 1.00 94.12 84 PRO A C 1
ATOM 633 O O . PRO A 1 84 ? 4.545 -13.472 -8.579 1.00 94.12 84 PRO A O 1
ATOM 636 N N . PRO A 1 85 ? 6.303 -14.567 -7.710 1.00 91.38 85 PRO A N 1
ATOM 637 C CA . PRO A 1 85 ? 7.221 -13.460 -7.908 1.00 91.38 85 PRO A CA 1
ATOM 638 C C . PRO A 1 85 ? 7.316 -13.084 -9.386 1.00 91.38 85 PRO A C 1
ATOM 640 O O . PRO A 1 85 ? 7.438 -13.935 -10.272 1.00 91.38 85 PRO A O 1
ATOM 643 N N . LEU A 1 86 ? 7.318 -11.781 -9.651 1.00 91.19 86 LEU A N 1
ATOM 644 C CA . LEU A 1 86 ? 7.563 -11.270 -10.990 1.00 91.19 86 LEU A CA 1
ATOM 645 C C . LEU A 1 86 ? 9.040 -11.419 -11.382 1.00 91.19 86 LEU A C 1
ATOM 647 O O . LEU A 1 86 ? 9.922 -11.366 -10.521 1.00 91.19 86 LEU A O 1
ATOM 651 N N . PRO A 1 87 ? 9.347 -11.530 -12.689 1.00 91.75 87 PRO A N 1
ATOM 652 C CA . PRO A 1 87 ? 10.725 -11.557 -13.156 1.00 91.75 87 PRO A CA 1
ATOM 653 C C . PRO A 1 87 ? 11.503 -10.317 -12.702 1.00 91.75 87 PRO A C 1
ATOM 655 O O . PRO A 1 87 ? 11.027 -9.184 -12.848 1.00 91.75 87 PRO A O 1
ATOM 658 N N . THR A 1 88 ? 12.731 -10.525 -12.227 1.00 89.00 88 THR A N 1
ATOM 659 C CA . THR A 1 88 ? 13.669 -9.439 -11.929 1.00 89.00 88 THR A CA 1
ATOM 660 C C . THR A 1 88 ? 13.972 -8.650 -13.200 1.00 89.00 88 THR A C 1
ATOM 662 O O . THR A 1 88 ? 14.239 -9.225 -14.261 1.00 89.00 88 THR A O 1
ATOM 665 N N . ARG A 1 89 ? 13.944 -7.319 -13.109 1.00 87.19 89 ARG A N 1
ATOM 666 C CA . ARG A 1 89 ? 14.307 -6.415 -14.207 1.00 87.19 89 ARG A CA 1
ATOM 667 C C . ARG A 1 89 ? 15.329 -5.382 -13.726 1.00 87.19 89 ARG A C 1
ATOM 669 O O . ARG A 1 89 ? 15.264 -5.008 -12.561 1.00 87.19 89 ARG A O 1
ATOM 676 N N . PRO A 1 90 ? 16.207 -4.860 -14.606 1.00 85.69 90 PRO A N 1
ATOM 677 C CA . PRO A 1 90 ? 17.219 -3.862 -14.232 1.00 85.69 90 PRO A CA 1
ATOM 678 C C . PRO A 1 90 ? 16.678 -2.571 -13.600 1.00 85.69 90 PRO A C 1
ATOM 680 O O . PRO A 1 90 ? 17.427 -1.842 -12.966 1.00 85.69 90 PRO A O 1
ATOM 683 N N . TRP A 1 91 ? 15.395 -2.267 -13.801 1.00 79.75 91 TRP A N 1
ATOM 684 C CA . TRP A 1 91 ? 14.721 -1.077 -13.274 1.00 79.75 91 TRP A CA 1
ATOM 685 C C . TRP A 1 91 ? 13.911 -1.340 -11.998 1.00 79.75 91 TRP A C 1
ATOM 687 O O . TRP A 1 91 ? 13.222 -0.438 -11.533 1.00 79.75 91 TRP A O 1
ATOM 697 N N . VAL A 1 92 ? 13.945 -2.558 -11.451 1.00 73.38 92 VAL A N 1
ATOM 698 C CA . VAL A 1 92 ? 13.411 -2.866 -10.117 1.00 73.38 92 VAL A CA 1
ATOM 699 C C . VAL A 1 92 ? 14.564 -2.628 -9.143 1.00 73.38 92 VAL A C 1
ATOM 701 O O . VAL A 1 92 ? 15.450 -3.470 -9.028 1.00 73.38 92 VAL A O 1
ATOM 704 N N . GLY A 1 93 ? 14.606 -1.433 -8.558 1.00 61.03 93 GLY A N 1
ATOM 705 C CA . GLY A 1 93 ? 15.649 -0.957 -7.648 1.00 61.03 93 GLY A CA 1
ATOM 706 C C . GLY A 1 93 ? 15.039 -0.336 -6.410 1.00 61.03 93 GLY A C 1
ATOM 707 O O . GLY A 1 93 ? 13.922 0.223 -6.549 1.00 61.03 93 GLY A O 1
#